Protein AF-A0ABD4ZGH4-F1 (afdb_monomer_lite)

Organism: Gardnerella vaginalis (NCBI:txid2702)

InterPro domains:
  IPR032387 Acetyl-coenzyme A synthetase, N-terminal domain [PF16177] (1-36)
  IPR042099 ANL, N-terminal domain [G3DSA:3.40.50.12780] (1-76)

Radius of gyration: 17.37 Å; chains: 1; bounding box: 38×26×43 Å

pLDDT: mean 96.14, std 3.41, range [77.44, 98.62]

Foldseek 3Di:
DVLADWPAFAPDQWDPVDPPDIDGRPPTHHDPCCSLAVVCCVPWQQDWSDWDADPVVRDTDIHGSVRVVVVVVVVD

Sequence (76 aa):
ARRIDWQTPFTQTLDHSNPPFARWFCEGRTNLCHNAIDRWLEKQPEALAMIAVSSETEEERTFTFRQLHDEVNAVA

Structure (mmCIF, N/CA/C/O backbone):
data_AF-A0ABD4ZGH4-F1
#
_entry.id   AF-A0ABD4ZGH4-F1
#
loop_
_atom_site.group_PDB
_atom_site.id
_atom_site.type_symbol
_atom_site.label_atom_id
_atom_site.label_alt_id
_atom_site.label_comp_id
_atom_site.label_asym_id
_atom_site.label_entity_id
_atom_site.label_seq_id
_atom_site.pdbx_PDB_ins_code
_atom_site.Cartn_x
_atom_site.Cartn_y
_atom_site.Cartn_z
_atom_site.occupancy
_atom_site.B_iso_or_equiv
_atom_site.auth_seq_id
_atom_site.auth_comp_id
_atom_site.auth_asym_id
_atom_site.auth_atom_id
_atom_site.pdbx_PDB_model_num
ATOM 1 N N . ALA A 1 1 ? 11.105 -7.315 -6.143 1.00 77.44 1 ALA A N 1
ATOM 2 C CA . ALA A 1 1 ? 9.834 -6.573 -6.280 1.00 77.44 1 ALA A CA 1
ATOM 3 C C . ALA A 1 1 ? 8.575 -7.456 -6.447 1.00 77.44 1 ALA A C 1
ATOM 5 O O . ALA A 1 1 ? 7.542 -6.929 -6.822 1.00 77.44 1 ALA A O 1
ATOM 6 N N . ARG A 1 2 ? 8.594 -8.763 -6.105 1.00 85.44 2 ARG A N 1
ATOM 7 C CA . ARG A 1 2 ? 7.427 -9.671 -6.263 1.00 85.44 2 ARG A CA 1
ATOM 8 C C . ARG A 1 2 ? 6.338 -9.544 -5.177 1.00 85.44 2 ARG A C 1
ATOM 10 O O . ARG A 1 2 ? 5.361 -10.271 -5.220 1.00 85.44 2 ARG A O 1
ATOM 17 N N . ARG A 1 3 ? 6.545 -8.691 -4.166 1.00 92.75 3 ARG A N 1
ATOM 18 C CA . ARG A 1 3 ? 5.601 -8.463 -3.048 1.00 92.75 3 ARG A CA 1
ATOM 19 C C . ARG A 1 3 ? 4.685 -7.251 -3.266 1.00 92.75 3 ARG A C 1
ATOM 21 O O . ARG A 1 3 ? 3.788 -7.005 -2.461 1.00 92.75 3 ARG A O 1
ATOM 28 N N . ILE A 1 4 ? 4.960 -6.490 -4.321 1.00 95.75 4 ILE A N 1
ATOM 29 C CA . ILE A 1 4 ? 4.156 -5.357 -4.764 1.00 95.75 4 ILE A CA 1
ATOM 30 C C . ILE A 1 4 ? 3.326 -5.843 -5.940 1.00 95.75 4 ILE A C 1
ATOM 32 O O . ILE A 1 4 ? 3.870 -6.480 -6.845 1.00 95.75 4 ILE A O 1
ATOM 36 N N . ASP A 1 5 ? 2.041 -5.531 -5.906 1.00 96.44 5 ASP A N 1
ATOM 37 C CA . ASP A 1 5 ? 1.140 -5.739 -7.021 1.00 96.44 5 ASP A CA 1
ATOM 38 C C . ASP A 1 5 ? 1.318 -4.584 -8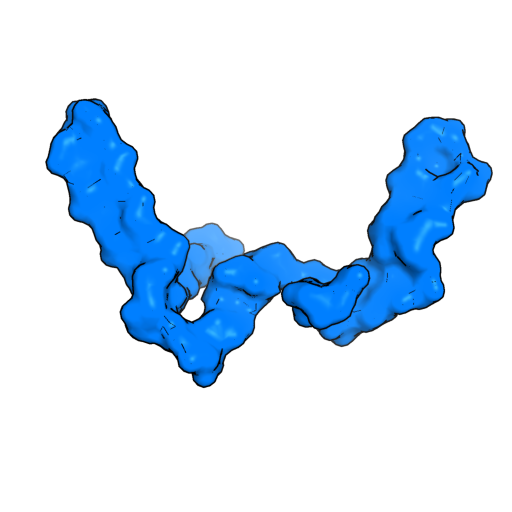.003 1.00 96.44 5 ASP A C 1
ATOM 40 O O . ASP A 1 5 ? 1.156 -3.399 -7.682 1.00 96.44 5 ASP A O 1
ATOM 44 N N . TRP A 1 6 ? 1.744 -4.950 -9.206 1.00 97.19 6 TRP A N 1
ATOM 45 C CA . TRP A 1 6 ? 1.984 -4.036 -10.309 1.00 97.19 6 TRP A CA 1
ATOM 46 C C . TRP A 1 6 ? 0.807 -4.122 -11.267 1.00 97.19 6 TRP A C 1
ATOM 48 O O . TRP A 1 6 ? 0.482 -5.204 -11.748 1.00 97.19 6 TRP A O 1
ATOM 58 N N . GLN A 1 7 ? 0.210 -2.976 -11.5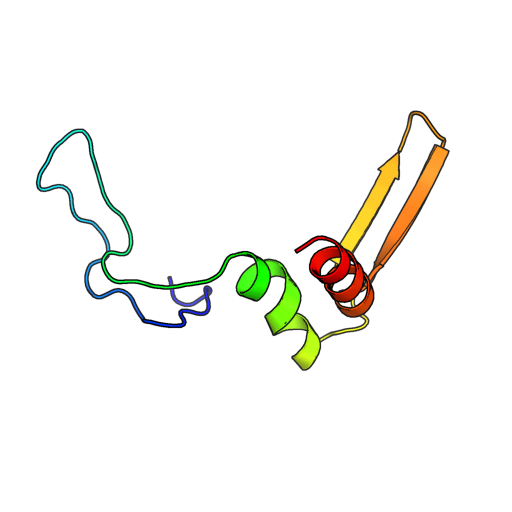81 1.00 96.69 7 GLN A N 1
ATOM 59 C CA . GLN A 1 7 ? -0.763 -2.884 -12.669 1.00 96.69 7 GLN A CA 1
ATOM 60 C C . GLN A 1 7 ? -0.067 -3.107 -14.015 1.00 96.69 7 GLN A C 1
ATOM 62 O O . GLN A 1 7 ? -0.578 -3.816 -14.875 1.00 96.69 7 GLN A O 1
ATOM 67 N N . THR A 1 8 ? 1.125 -2.524 -14.164 1.00 97.44 8 THR A N 1
ATOM 68 C CA . THR A 1 8 ? 2.042 -2.790 -15.274 1.00 97.44 8 THR A CA 1
ATOM 69 C C . THR A 1 8 ? 3.398 -3.168 -14.679 1.00 97.44 8 THR A C 1
ATOM 71 O O . THR A 1 8 ? 3.979 -2.342 -13.969 1.00 97.44 8 THR A O 1
ATOM 74 N N . PRO A 1 9 ? 3.910 -4.391 -14.905 1.00 96.56 9 PRO A N 1
ATOM 75 C CA . PRO A 1 9 ? 5.237 -4.781 -14.438 1.00 96.56 9 PRO A CA 1
ATOM 76 C C . PRO A 1 9 ? 6.329 -3.883 -15.028 1.00 96.56 9 PRO A C 1
ATOM 78 O O . PRO A 1 9 ? 6.284 -3.539 -16.206 1.00 96.56 9 PRO A O 1
ATOM 81 N N . PHE A 1 10 ? 7.329 -3.535 -14.220 1.00 97.19 10 PHE A N 1
ATOM 82 C CA . PHE A 1 10 ? 8.509 -2.815 -14.702 1.00 97.19 10 PHE A CA 1
ATOM 83 C C . PHE A 1 10 ? 9.360 -3.705 -15.617 1.00 97.19 10 PHE A C 1
ATOM 85 O O . PHE A 1 10 ? 9.430 -4.923 -15.435 1.00 97.19 10 PHE A O 1
ATOM 92 N N . THR A 1 11 ? 10.059 -3.085 -16.563 1.00 97.19 11 THR A N 1
ATOM 93 C CA . THR A 1 11 ? 10.961 -3.781 -17.498 1.00 97.19 11 THR A CA 1
ATOM 94 C C . THR A 1 11 ? 12.429 -3.634 -17.105 1.00 97.19 11 THR A C 1
ATOM 96 O O . THR A 1 11 ? 13.236 -4.518 -17.386 1.00 97.19 11 THR A O 1
ATOM 99 N N . GLN A 1 12 ? 12.774 -2.557 -16.394 1.00 96.94 12 GLN A N 1
ATOM 100 C CA . GLN A 1 12 ? 14.132 -2.268 -15.942 1.00 96.94 12 GLN A CA 1
ATOM 101 C C . GLN A 1 12 ? 14.147 -1.895 -14.456 1.00 96.94 12 GLN A C 1
ATOM 103 O O . GLN A 1 12 ? 13.464 -0.973 -14.014 1.00 96.94 12 GLN A O 1
ATOM 108 N N . THR A 1 13 ? 14.954 -2.610 -13.668 1.00 96.94 13 THR A N 1
ATOM 109 C CA . THR A 1 13 ? 15.029 -2.412 -12.211 1.00 96.94 13 THR A CA 1
ATOM 110 C C . THR A 1 13 ? 15.677 -1.082 -11.832 1.00 96.94 13 THR A C 1
ATOM 112 O O . THR A 1 13 ? 15.155 -0.397 -10.961 1.00 96.94 13 THR A O 1
ATOM 115 N N . LEU A 1 14 ? 16.795 -0.722 -12.465 1.00 96.81 14 LEU A N 1
ATOM 116 C CA . LEU A 1 14 ? 17.544 0.505 -12.197 1.00 96.81 14 LEU A CA 1
ATOM 117 C C . LEU A 1 14 ? 18.021 1.099 -13.521 1.00 96.81 14 LEU A C 1
ATOM 119 O O . LEU A 1 14 ? 18.704 0.430 -14.297 1.00 96.81 14 LEU A O 1
ATOM 123 N N . ASP A 1 15 ? 17.682 2.358 -13.751 1.00 97.12 15 ASP A N 1
ATOM 124 C CA . ASP A 1 15 ? 18.341 3.217 -14.722 1.00 97.12 15 ASP A CA 1
ATOM 125 C C . ASP A 1 15 ? 19.229 4.219 -13.982 1.00 97.12 15 ASP A C 1
ATOM 127 O O . ASP A 1 15 ? 18.753 5.032 -13.187 1.00 97.12 15 ASP A O 1
ATOM 131 N N . HIS A 1 16 ? 20.530 4.136 -14.249 1.00 96.44 16 HIS A N 1
ATOM 132 C CA . HIS A 1 16 ? 21.547 5.031 -13.704 1.00 96.44 16 HIS A CA 1
ATOM 133 C C . HIS A 1 16 ? 22.327 5.753 -14.817 1.00 96.44 16 HIS A C 1
ATOM 135 O O . HIS A 1 16 ? 23.438 6.226 -14.604 1.00 96.44 16 HIS A O 1
ATOM 141 N N . SER A 1 17 ? 21.753 5.858 -16.015 1.00 96.81 17 SER A N 1
ATOM 142 C CA . SER A 1 17 ? 22.405 6.500 -17.162 1.00 96.81 17 SER A CA 1
ATOM 143 C C . SER A 1 17 ? 22.661 8.008 -16.982 1.00 96.81 17 SER A C 1
ATOM 145 O O . SER A 1 17 ? 23.535 8.546 -17.656 1.00 96.81 17 SER A O 1
ATOM 147 N N . ASN A 1 18 ? 21.965 8.681 -16.052 1.00 95.81 18 ASN A N 1
ATOM 148 C CA . ASN A 1 18 ? 22.108 10.118 -15.776 1.00 95.81 18 ASN A CA 1
ATOM 149 C C . ASN A 1 18 ? 22.349 10.428 -14.278 1.00 95.81 18 ASN A C 1
ATOM 151 O O . ASN A 1 18 ? 21.424 10.847 -13.579 1.00 95.81 18 ASN A O 1
ATOM 155 N N . PRO A 1 19 ? 23.560 10.209 -13.733 1.00 93.25 19 PRO A N 1
ATOM 156 C CA . PRO A 1 19 ? 23.884 10.590 -12.356 1.00 93.25 19 PRO A CA 1
ATOM 157 C C . PRO A 1 19 ? 23.686 12.101 -12.100 1.00 93.25 19 PRO A C 1
ATOM 159 O O . PRO A 1 19 ? 24.049 12.902 -12.959 1.00 93.25 19 PRO A O 1
ATOM 162 N N . PRO A 1 20 ? 23.166 12.525 -10.927 1.00 93.25 20 PRO A N 1
ATOM 163 C CA . PRO A 1 20 ? 22.783 11.721 -9.759 1.00 93.25 20 PRO A CA 1
ATOM 164 C C . PRO A 1 20 ? 21.335 11.180 -9.794 1.00 93.25 20 PRO A C 1
ATOM 166 O O . PRO A 1 20 ? 20.860 10.632 -8.802 1.00 93.25 20 PRO A O 1
ATOM 169 N N . PHE A 1 21 ? 20.611 11.322 -10.907 1.00 95.31 21 PHE A N 1
ATOM 170 C CA . PHE A 1 21 ? 19.180 11.019 -11.018 1.00 95.31 21 PHE A CA 1
ATOM 171 C C . PHE A 1 21 ? 18.912 9.546 -11.361 1.00 95.31 21 PHE A C 1
ATOM 173 O O . PHE A 1 21 ? 18.575 9.194 -12.492 1.00 95.31 21 PHE A O 1
ATOM 180 N N . ALA A 1 22 ? 19.049 8.667 -10.369 1.00 96.56 22 ALA A N 1
ATOM 181 C CA . ALA A 1 22 ? 18.679 7.260 -10.509 1.00 96.56 22 ALA A CA 1
ATOM 182 C C . ALA A 1 22 ? 17.152 7.074 -10.585 1.00 96.56 22 ALA A C 1
ATOM 184 O O . ALA A 1 22 ? 16.406 7.650 -9.791 1.00 96.56 22 ALA A O 1
ATOM 185 N N . ARG A 1 23 ? 16.689 6.212 -11.497 1.00 96.69 23 ARG A N 1
ATOM 186 C CA . ARG A 1 23 ? 15.278 5.810 -11.614 1.00 96.69 23 ARG A CA 1
ATOM 187 C C . ARG A 1 23 ? 15.141 4.322 -11.317 1.00 96.69 23 ARG A C 1
ATOM 189 O O . ARG A 1 23 ? 15.852 3.506 -11.899 1.00 96.69 23 ARG A O 1
ATOM 196 N N . TRP A 1 24 ? 14.219 3.960 -10.431 1.00 96.81 24 TRP A N 1
ATOM 197 C CA . TRP A 1 24 ? 13.968 2.569 -10.050 1.00 96.81 24 TRP A CA 1
ATOM 198 C C . TRP A 1 24 ? 12.625 2.087 -10.592 1.00 96.81 24 TRP A C 1
ATOM 200 O O . TRP A 1 24 ? 11.649 2.830 -10.568 1.00 96.81 24 TRP A O 1
ATOM 210 N N . PHE A 1 25 ? 12.582 0.827 -11.032 1.00 96.94 25 PHE A N 1
ATOM 211 C CA . PHE A 1 25 ? 11.388 0.155 -11.561 1.00 96.94 25 PHE A CA 1
ATOM 212 C C . PHE A 1 25 ? 10.763 0.894 -12.756 1.00 96.94 25 PHE A C 1
ATOM 214 O O . PHE A 1 25 ? 9.571 1.197 -12.773 1.00 96.94 25 PHE A O 1
ATOM 221 N N . CYS A 1 26 ? 11.589 1.181 -13.765 1.00 97.00 26 CYS A N 1
ATOM 222 C CA . CYS A 1 26 ? 11.194 1.935 -14.953 1.00 97.00 26 CYS A CA 1
ATOM 223 C C . CYS A 1 26 ? 10.089 1.213 -15.735 1.00 97.00 26 CYS A C 1
ATOM 225 O O . CYS A 1 26 ? 10.054 -0.020 -15.787 1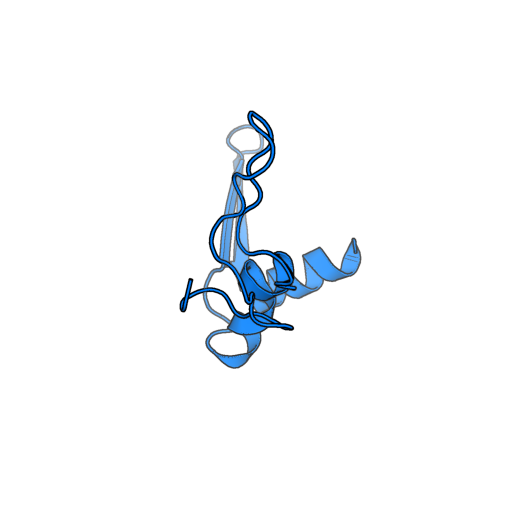.00 97.00 26 CYS A O 1
ATOM 227 N N . GLU A 1 27 ? 9.190 1.999 -16.331 1.00 96.88 27 GLU A N 1
ATOM 228 C CA . GLU A 1 27 ? 7.960 1.547 -17.006 1.00 96.88 27 GLU A CA 1
ATOM 229 C C . GLU A 1 27 ? 6.949 0.817 -16.098 1.00 96.88 27 GLU A C 1
ATOM 231 O O . GLU A 1 27 ? 5.855 0.460 -16.534 1.00 96.88 27 GLU A O 1
ATOM 236 N N . GLY A 1 28 ? 7.281 0.610 -14.821 1.00 96.88 28 GLY A N 1
ATOM 237 C CA . GLY A 1 28 ? 6.386 0.005 -13.851 1.00 96.88 28 GLY A CA 1
ATOM 238 C C . GLY A 1 28 ? 5.285 0.971 -13.431 1.00 96.88 28 GLY A C 1
ATOM 239 O O . GLY A 1 28 ? 5.556 2.105 -13.039 1.00 96.88 28 GLY A O 1
ATOM 240 N N . ARG A 1 29 ? 4.037 0.498 -13.436 1.00 97.94 29 ARG A N 1
ATOM 241 C CA . ARG A 1 29 ? 2.890 1.235 -12.896 1.00 97.94 29 ARG A CA 1
ATOM 242 C C . ARG A 1 29 ? 2.270 0.468 -11.742 1.00 97.94 29 ARG A C 1
ATOM 244 O O . ARG A 1 29 ? 1.912 -0.703 -11.873 1.00 97.94 29 ARG A O 1
ATOM 251 N N . THR A 1 30 ? 2.120 1.142 -10.614 1.00 97.75 30 THR A N 1
ATOM 252 C CA . THR A 1 30 ? 1.471 0.615 -9.415 1.00 97.75 30 THR A CA 1
ATOM 253 C C . THR A 1 30 ? 0.718 1.738 -8.705 1.00 97.75 30 THR A C 1
ATOM 255 O O . THR A 1 30 ? 0.914 2.912 -9.018 1.00 97.75 30 THR A O 1
ATOM 258 N N . ASN A 1 31 ? -0.156 1.380 -7.770 1.00 97.62 31 ASN A N 1
ATOM 259 C CA . ASN A 1 31 ? -0.852 2.315 -6.897 1.00 97.62 31 ASN A CA 1
ATOM 260 C C . ASN A 1 31 ? -0.519 1.960 -5.441 1.00 97.62 31 ASN A C 1
ATOM 262 O O . ASN A 1 31 ? -0.535 0.784 -5.057 1.00 97.62 31 ASN A O 1
ATOM 266 N N . LEU A 1 32 ? -0.170 2.981 -4.653 1.00 96.31 32 LEU A N 1
ATOM 267 C CA . LEU A 1 32 ? 0.261 2.796 -3.271 1.00 96.31 32 LEU A CA 1
ATOM 268 C C . LEU A 1 32 ? -0.902 2.364 -2.371 1.00 96.31 32 LEU A C 1
ATOM 270 O O . LEU A 1 32 ? -0.751 1.376 -1.654 1.00 96.31 32 LEU A O 1
ATOM 274 N N . CYS A 1 33 ? -2.054 3.040 -2.457 1.00 96.38 33 CYS A N 1
ATOM 275 C CA . CYS A 1 33 ? -3.261 2.688 -1.706 1.00 96.38 33 CYS A CA 1
ATOM 276 C C . CYS A 1 33 ? -3.696 1.255 -2.016 1.00 96.38 33 CYS A C 1
ATOM 278 O O . CYS A 1 33 ? -3.833 0.466 -1.089 1.00 96.38 33 CYS A O 1
ATOM 280 N N . HIS A 1 34 ? -3.711 0.863 -3.295 1.00 97.00 34 HIS A N 1
ATOM 281 C CA . HIS A 1 34 ? -4.043 -0.504 -3.702 1.00 97.00 34 HIS A CA 1
ATOM 282 C C . HIS A 1 34 ? -3.189 -1.567 -2.999 1.00 97.00 34 HIS A C 1
ATOM 284 O O . HIS A 1 34 ? -3.694 -2.587 -2.533 1.00 97.00 34 HIS A O 1
ATOM 290 N N . ASN A 1 35 ? -1.879 -1.326 -2.899 1.00 97.62 35 ASN A N 1
ATOM 291 C CA . ASN A 1 35 ? -0.954 -2.245 -2.238 1.00 97.62 35 ASN A CA 1
ATOM 292 C C . ASN A 1 35 ? -1.064 -2.226 -0.707 1.00 97.62 35 ASN A C 1
ATOM 294 O O . ASN A 1 35 ? -0.781 -3.241 -0.057 1.00 97.62 35 ASN A O 1
ATOM 298 N N . ALA A 1 36 ? -1.419 -1.076 -0.137 1.00 97.06 36 ALA A N 1
ATOM 299 C CA . ALA A 1 36 ? -1.504 -0.870 1.300 1.00 97.06 36 ALA A CA 1
ATOM 300 C C . ALA A 1 36 ? -2.853 -1.318 1.882 1.00 97.06 36 ALA A C 1
ATOM 302 O O . ALA A 1 36 ? -2.863 -1.860 2.982 1.00 97.06 36 ALA A O 1
ATOM 303 N N . ILE A 1 37 ? -3.956 -1.137 1.151 1.00 97.12 37 ILE A N 1
ATOM 304 C CA . ILE A 1 37 ? -5.330 -1.248 1.653 1.00 97.12 37 ILE A CA 1
ATOM 305 C C . ILE A 1 37 ? -6.162 -2.163 0.747 1.00 97.12 37 ILE A C 1
ATOM 307 O O . ILE A 1 37 ? -6.551 -3.248 1.175 1.00 97.12 37 ILE A O 1
ATOM 311 N N . ASP A 1 38 ? -6.398 -1.775 -0.508 1.00 97.50 38 ASP A N 1
ATOM 312 C CA . ASP A 1 38 ? -7.464 -2.344 -1.345 1.00 97.50 38 ASP A CA 1
ATOM 313 C C . ASP A 1 38 ? -7.303 -3.855 -1.561 1.00 97.50 38 ASP A C 1
ATOM 315 O O . ASP A 1 38 ? -8.249 -4.625 -1.397 1.00 97.50 38 ASP A O 1
ATOM 319 N N . ARG A 1 39 ? -6.081 -4.319 -1.862 1.00 96.81 39 ARG A N 1
ATOM 320 C CA . ARG A 1 39 ? -5.816 -5.748 -2.115 1.00 96.81 39 ARG A CA 1
ATOM 321 C C . ARG A 1 39 ? -6.072 -6.653 -0.907 1.00 96.81 39 ARG A C 1
ATOM 323 O O . ARG A 1 39 ? -6.107 -7.877 -1.045 1.00 96.81 39 ARG A O 1
ATOM 330 N N . TRP A 1 40 ? -6.163 -6.080 0.292 1.00 97.62 40 TRP A N 1
ATOM 331 C CA . TRP A 1 40 ? -6.424 -6.825 1.520 1.00 97.62 40 TRP A CA 1
ATOM 332 C C . TRP A 1 40 ? -7.912 -7.039 1.768 1.00 97.62 40 TRP A C 1
ATOM 334 O O . TRP A 1 40 ? -8.253 -7.963 2.505 1.00 97.62 40 TRP A O 1
ATOM 344 N N . LEU A 1 41 ? -8.791 -6.281 1.107 1.00 97.69 41 LEU A N 1
ATOM 345 C CA . LEU A 1 41 ? -10.243 -6.443 1.218 1.00 97.69 41 LEU A CA 1
ATOM 346 C C . LEU A 1 41 ? -10.712 -7.827 0.760 1.00 97.69 41 LEU A C 1
ATOM 348 O O . LEU A 1 41 ? -11.639 -8.385 1.340 1.00 97.69 41 LEU A O 1
ATOM 352 N N . GLU A 1 42 ? -10.047 -8.407 -0.239 1.00 95.94 42 GLU A N 1
ATOM 353 C CA . GLU A 1 42 ? -10.350 -9.757 -0.731 1.00 95.94 42 GLU A CA 1
ATOM 354 C C . GLU A 1 42 ? -9.812 -10.865 0.186 1.00 95.94 42 GLU A C 1
ATOM 356 O O . GLU A 1 42 ? -10.320 -11.984 0.176 1.00 95.94 42 GLU A O 1
ATOM 361 N N . LYS A 1 43 ? -8.769 -10.579 0.976 1.00 96.25 43 LYS A N 1
ATOM 362 C CA . LYS A 1 43 ? -8.041 -11.590 1.763 1.00 96.25 43 LYS A CA 1
ATOM 363 C C . LYS A 1 43 ? -8.458 -11.611 3.229 1.00 96.25 43 LYS A C 1
ATOM 365 O O . LYS A 1 43 ? -8.600 -12.682 3.808 1.00 96.25 43 L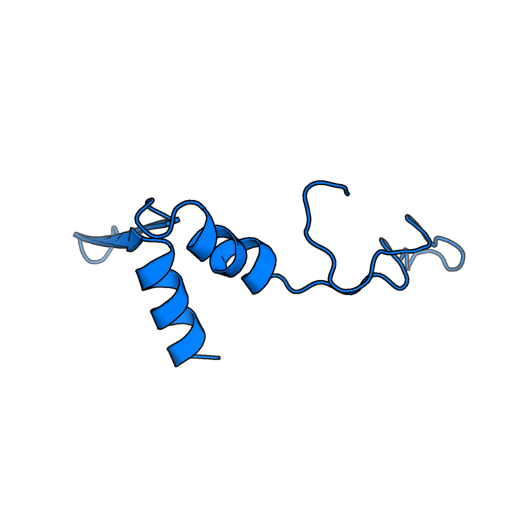YS A O 1
ATOM 370 N N . GLN A 1 44 ? -8.585 -10.435 3.837 1.00 97.50 44 GLN A N 1
ATOM 371 C CA . GLN A 1 44 ? -8.778 -10.261 5.277 1.00 97.50 44 GLN A CA 1
ATOM 372 C C . GLN A 1 44 ? -9.425 -8.899 5.608 1.00 97.50 44 GLN A C 1
ATOM 374 O O . GLN A 1 44 ? -8.832 -8.080 6.310 1.00 97.50 44 GLN A O 1
ATOM 379 N N . PRO A 1 45 ? -10.650 -8.630 5.126 1.00 97.62 45 PRO A N 1
ATOM 380 C CA . PRO A 1 45 ? -11.271 -7.310 5.258 1.00 97.62 45 PRO A CA 1
ATOM 381 C C . PRO A 1 45 ? -11.524 -6.885 6.712 1.00 97.62 45 PRO A C 1
ATOM 383 O O . PRO A 1 45 ? -11.498 -5.695 7.008 1.00 97.62 45 PRO A O 1
ATOM 386 N N . GLU A 1 46 ? -11.735 -7.849 7.613 1.00 98.31 46 GLU A N 1
ATOM 387 C CA . GLU A 1 46 ? -12.011 -7.605 9.037 1.00 98.31 46 GLU A CA 1
ATOM 388 C C . GLU A 1 46 ? -10.746 -7.612 9.915 1.00 98.31 46 GLU A C 1
ATOM 390 O O . GLU A 1 46 ? -10.828 -7.400 11.122 1.00 98.31 46 GLU A O 1
ATOM 395 N N . ALA A 1 47 ? -9.563 -7.863 9.338 1.00 98.25 47 ALA A N 1
ATOM 396 C CA . ALA A 1 47 ? -8.314 -7.756 10.086 1.00 98.25 47 ALA A CA 1
ATOM 397 C C . ALA A 1 47 ? -8.005 -6.288 10.405 1.00 98.25 47 ALA A C 1
ATOM 399 O O . ALA A 1 47 ? -8.280 -5.396 9.597 1.00 98.25 47 ALA A O 1
ATOM 400 N N . LEU A 1 48 ? -7.409 -6.047 11.576 1.00 97.94 48 LEU A N 1
ATOM 401 C CA . LEU A 1 48 ? -7.016 -4.709 12.009 1.00 97.94 48 LEU A CA 1
ATOM 402 C C . LEU A 1 48 ? -5.913 -4.160 11.098 1.00 97.94 48 LEU A C 1
ATOM 404 O O . LEU A 1 48 ? -4.853 -4.771 10.963 1.00 97.94 48 LEU A O 1
ATOM 408 N N . ALA A 1 49 ? -6.177 -3.008 10.486 1.00 97.62 49 ALA A N 1
ATOM 409 C CA . ALA A 1 49 ? -5.254 -2.317 9.593 1.00 97.62 49 ALA A CA 1
ATOM 410 C C . ALA A 1 49 ? -4.545 -1.152 10.293 1.00 97.62 49 ALA A C 1
ATOM 412 O O . ALA A 1 49 ? -3.363 -0.913 10.050 1.00 97.62 49 ALA A O 1
ATOM 413 N N . MET A 1 50 ? -5.253 -0.439 11.173 1.00 97.19 50 MET A N 1
ATOM 414 C CA . MET A 1 50 ? -4.717 0.713 11.893 1.00 97.19 50 MET A CA 1
ATOM 415 C C . MET A 1 50 ? -5.264 0.771 13.317 1.00 97.19 50 MET A C 1
ATOM 417 O O . MET A 1 50 ? -6.466 0.628 13.527 1.00 97.19 50 MET A O 1
ATOM 421 N N . ILE A 1 51 ? -4.376 1.029 14.276 1.00 96.88 51 ILE A N 1
ATOM 422 C CA . ILE A 1 51 ? -4.710 1.381 15.658 1.00 96.88 51 ILE A CA 1
ATOM 423 C C . ILE A 1 51 ? -4.169 2.795 15.871 1.00 96.88 51 ILE A C 1
ATOM 425 O O . ILE A 1 51 ? -2.956 3.004 15.903 1.00 96.88 51 ILE A O 1
ATOM 429 N N . ALA A 1 52 ? -5.066 3.772 15.921 1.00 95.81 52 ALA A N 1
ATOM 430 C CA . ALA A 1 52 ? -4.752 5.176 16.128 1.00 95.81 52 ALA A CA 1
ATOM 431 C C . ALA A 1 52 ? -4.897 5.504 17.615 1.00 95.81 52 ALA A C 1
ATOM 433 O O . ALA A 1 52 ? -6.002 5.451 18.152 1.00 95.81 52 ALA A O 1
ATOM 434 N N . VAL A 1 53 ? -3.781 5.842 18.263 1.00 96.75 53 VAL A N 1
ATOM 435 C CA . VAL A 1 53 ? -3.726 6.213 19.682 1.00 96.75 53 VAL A CA 1
ATOM 436 C C . VAL A 1 53 ? -3.273 7.661 19.788 1.00 96.75 53 VAL A C 1
ATOM 438 O O . VAL A 1 53 ? -2.197 8.014 19.304 1.00 96.75 53 VAL A O 1
ATOM 441 N N . SER A 1 54 ? -4.087 8.492 20.429 1.00 95.94 54 SER A N 1
ATOM 442 C CA . SER A 1 54 ? -3.784 9.893 20.699 1.00 95.94 54 SER A CA 1
ATOM 443 C C . SER A 1 54 ? -3.542 10.087 22.190 1.00 95.94 54 SER A C 1
ATOM 445 O O . SER A 1 54 ? -4.463 9.991 22.998 1.00 95.94 54 SER A O 1
ATOM 447 N N . SER A 1 55 ? -2.300 10.396 22.567 1.00 95.25 55 SER A N 1
ATOM 448 C CA . SER A 1 55 ? -1.957 10.726 23.957 1.00 95.25 55 SER A CA 1
ATOM 449 C C . SER A 1 55 ? -2.470 12.098 24.394 1.00 95.25 55 SER A C 1
ATOM 451 O O . SER A 1 55 ? -2.533 12.370 25.585 1.00 95.25 55 SER A O 1
ATOM 453 N N . GLU A 1 56 ? -2.799 12.977 23.446 1.00 96.06 56 GLU A N 1
ATOM 454 C CA . GLU A 1 56 ? -3.290 14.330 23.732 1.00 96.06 56 GLU A CA 1
ATOM 455 C C . GLU A 1 56 ? -4.784 14.343 24.066 1.00 96.06 56 GLU A C 1
ATOM 457 O O . GLU A 1 56 ? -5.232 15.161 24.864 1.00 96.06 56 GLU A O 1
ATOM 462 N N . THR A 1 57 ? -5.551 13.436 23.456 1.00 95.88 57 THR A N 1
ATOM 463 C CA . THR A 1 57 ? -7.010 13.35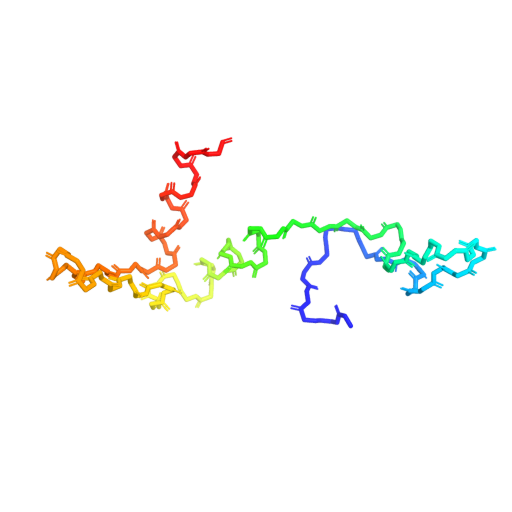1 23.628 1.00 95.88 57 THR A CA 1
ATOM 464 C C . THR A 1 57 ? -7.450 12.117 24.410 1.00 95.88 57 THR A C 1
ATOM 466 O O . THR A 1 57 ? -8.645 11.937 24.610 1.00 95.88 57 THR A O 1
ATOM 469 N N . GLU A 1 58 ? -6.509 11.256 24.814 1.00 94.81 58 GLU A N 1
ATOM 470 C CA . GLU A 1 58 ? -6.773 9.945 25.430 1.00 94.81 58 GLU A CA 1
ATOM 471 C C . GLU A 1 58 ? -7.731 9.071 24.592 1.00 94.81 58 GLU A C 1
ATOM 473 O O . GLU A 1 58 ? -8.439 8.210 25.114 1.00 94.81 58 GLU A O 1
ATOM 478 N N . GLU A 1 59 ? -7.754 9.283 23.270 1.00 95.62 59 GLU A N 1
ATOM 479 C CA . GLU A 1 59 ? -8.598 8.523 22.350 1.00 95.62 59 GLU A CA 1
ATOM 480 C C . GLU A 1 59 ? -7.818 7.384 21.697 1.00 95.62 59 GLU A C 1
ATOM 482 O O . GLU A 1 59 ? -6.694 7.559 21.216 1.00 95.62 59 GLU A O 1
ATOM 487 N N . GLU A 1 60 ? -8.477 6.233 21.595 1.00 96.38 60 GLU A N 1
ATOM 488 C CA . GLU A 1 60 ? -8.033 5.101 20.794 1.00 96.38 60 GLU A CA 1
ATOM 489 C C . GLU A 1 60 ? -9.119 4.740 19.780 1.00 96.38 60 GLU A C 1
ATOM 491 O O . GLU A 1 60 ? -10.286 4.544 20.128 1.00 96.38 60 GLU A O 1
ATOM 496 N N . ARG A 1 61 ? -8.737 4.652 18.505 1.00 96.50 61 ARG A N 1
ATOM 497 C CA . ARG A 1 61 ? -9.615 4.205 17.421 1.00 96.50 61 ARG A CA 1
ATOM 498 C C . ARG A 1 61 ? -8.923 3.123 16.623 1.00 96.50 61 ARG A C 1
ATOM 500 O O . ARG A 1 61 ? -7.774 3.269 16.221 1.00 96.50 61 ARG A O 1
ATOM 507 N N . THR A 1 62 ? -9.650 2.053 16.356 1.00 97.56 62 THR A N 1
ATOM 508 C CA . THR A 1 62 ? -9.147 0.926 15.580 1.00 97.56 62 THR A CA 1
ATOM 509 C C . THR A 1 62 ? -9.970 0.780 14.310 1.00 97.56 62 THR A C 1
ATOM 511 O O . THR A 1 62 ? -11.195 0.856 14.358 1.00 97.56 62 THR A O 1
ATOM 514 N N . PHE A 1 63 ? -9.289 0.553 13.189 1.00 98.12 63 PHE A N 1
ATOM 515 C CA . PHE A 1 63 ? -9.895 0.381 11.875 1.00 98.12 63 PHE A CA 1
ATOM 516 C C . PHE A 1 63 ? -9.521 -0.981 11.299 1.00 98.12 63 PHE A C 1
ATOM 518 O O . PHE A 1 63 ? -8.339 -1.345 11.248 1.00 98.12 63 PHE A O 1
ATOM 525 N N . THR A 1 64 ? -10.518 -1.721 10.821 1.00 98.62 64 THR A N 1
ATOM 526 C CA . THR A 1 64 ? -10.289 -2.866 9.933 1.00 98.62 64 THR A CA 1
ATOM 527 C C . THR A 1 64 ? -9.859 -2.393 8.542 1.00 98.62 64 THR A C 1
ATOM 529 O O . THR A 1 64 ? -10.016 -1.218 8.206 1.00 98.62 64 THR A O 1
ATOM 532 N N . PHE A 1 65 ? -9.340 -3.290 7.696 1.00 98.44 65 PHE A N 1
ATOM 533 C CA . PHE A 1 65 ? -9.049 -2.949 6.294 1.00 98.44 65 PHE A CA 1
ATOM 534 C C . PHE A 1 65 ? -10.279 -2.412 5.556 1.00 98.44 65 PHE A C 1
ATOM 536 O O . PHE A 1 65 ? -10.148 -1.466 4.784 1.00 98.44 65 PHE A O 1
ATOM 543 N N . ARG A 1 66 ? -11.467 -2.974 5.818 1.00 98.44 66 ARG A N 1
ATOM 544 C CA . ARG A 1 66 ? -12.727 -2.483 5.248 1.00 98.44 66 ARG A CA 1
ATOM 545 C C . ARG A 1 66 ? -13.028 -1.052 5.682 1.00 98.44 66 ARG A C 1
ATOM 547 O O . ARG A 1 66 ? -13.257 -0.204 4.832 1.00 98.44 66 ARG A O 1
ATOM 554 N N . GLN A 1 67 ? -12.987 -0.782 6.984 1.00 98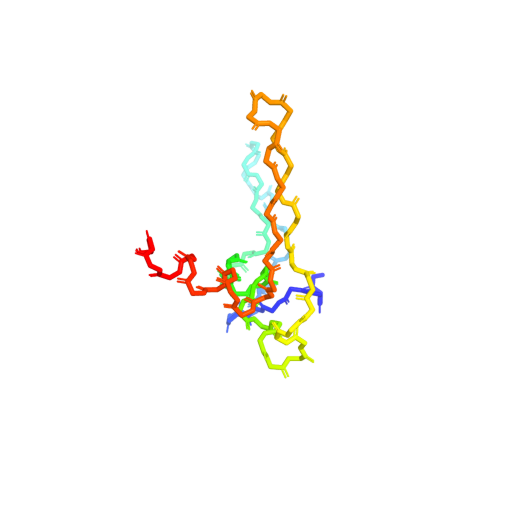.31 67 GLN A N 1
ATOM 555 C CA . GLN A 1 67 ? -13.280 0.553 7.511 1.00 98.31 67 GLN A CA 1
ATOM 556 C C . GLN A 1 67 ? -12.267 1.583 7.009 1.00 98.31 67 GLN A C 1
ATOM 558 O O . GLN A 1 67 ? -12.646 2.665 6.578 1.00 98.31 67 GLN A O 1
ATOM 563 N N . LEU A 1 68 ? -10.978 1.230 7.010 1.00 97.88 68 LEU A N 1
ATOM 564 C CA . LEU A 1 68 ? -9.929 2.126 6.537 1.00 97.88 68 LEU A CA 1
ATOM 565 C C . LEU A 1 68 ? -10.063 2.432 5.037 1.00 97.88 68 LEU A C 1
ATOM 567 O O . LEU A 1 68 ? -9.812 3.559 4.623 1.00 97.88 68 LEU A O 1
ATOM 571 N N . HIS A 1 69 ? -10.469 1.455 4.226 1.00 97.88 69 HIS A N 1
ATOM 572 C CA . HIS A 1 69 ? -10.753 1.663 2.806 1.00 97.88 69 HIS A CA 1
ATOM 573 C C . HIS A 1 69 ? -11.893 2.659 2.575 1.00 97.88 69 HIS A C 1
ATOM 575 O O . HIS A 1 69 ? -11.761 3.545 1.731 1.00 97.88 69 HIS A O 1
ATOM 581 N N . ASP A 1 70 ? -12.984 2.533 3.330 1.00 97.81 70 ASP A N 1
ATOM 582 C CA . ASP A 1 70 ? -14.134 3.427 3.201 1.00 97.81 70 ASP A CA 1
ATOM 583 C C . ASP A 1 70 ? -13.757 4.871 3.591 1.00 97.81 70 ASP A C 1
ATOM 585 O O . ASP A 1 70 ? -14.071 5.804 2.852 1.00 97.81 70 ASP A O 1
ATOM 589 N N . GLU A 1 71 ? -12.999 5.053 4.680 1.00 97.06 71 GLU A N 1
ATOM 590 C CA . GLU A 1 71 ? -12.484 6.365 5.114 1.00 97.06 71 GLU A CA 1
ATOM 591 C C . GLU A 1 71 ? -11.542 6.998 4.076 1.00 97.06 71 GLU A C 1
ATOM 593 O O . GLU A 1 71 ? -11.663 8.181 3.761 1.00 97.06 71 GLU A O 1
ATOM 598 N N . VAL A 1 72 ? -10.620 6.219 3.497 1.00 96.56 72 VAL A N 1
ATOM 599 C CA . VAL A 1 72 ? -9.689 6.720 2.469 1.00 96.56 72 VAL A CA 1
ATOM 600 C C . VAL A 1 72 ? -10.427 7.123 1.194 1.00 96.56 72 VAL A C 1
ATOM 602 O O . VAL A 1 72 ? -10.122 8.164 0.617 1.00 96.56 72 VAL A O 1
ATOM 605 N N . ASN A 1 73 ? -11.420 6.348 0.761 1.00 96.62 73 ASN A N 1
ATOM 606 C CA . ASN A 1 73 ? -12.195 6.681 -0.434 1.00 96.62 73 ASN A CA 1
ATOM 607 C C . ASN A 1 73 ? -13.147 7.861 -0.230 1.00 96.62 73 ASN A C 1
ATOM 609 O O . ASN A 1 73 ? -13.503 8.517 -1.204 1.00 96.62 73 ASN A O 1
ATOM 613 N N . ALA A 1 74 ? -13.552 8.154 1.007 1.00 96.62 74 ALA A N 1
ATOM 614 C CA . ALA A 1 74 ? -14.346 9.342 1.302 1.00 96.62 74 ALA A CA 1
ATOM 615 C C . ALA A 1 74 ? -13.562 10.653 1.085 1.00 96.62 74 ALA A C 1
ATOM 617 O O . ALA A 1 74 ? -14.181 11.706 0.923 1.00 96.62 74 ALA A O 1
ATOM 618 N N . VAL A 1 75 ? -12.222 10.599 1.076 1.00 94.25 75 VAL A N 1
ATOM 619 C CA . VAL A 1 75 ? -11.331 11.767 0.927 1.00 94.25 75 VAL A CA 1
ATOM 620 C C . VAL A 1 75 ? -10.504 11.775 -0.367 1.00 94.25 75 VAL A C 1
ATOM 622 O O . VAL A 1 75 ? -9.716 12.702 -0.564 1.00 94.25 75 VAL A O 1
ATOM 625 N N . ALA A 1 76 ? -10.647 10.751 -1.212 1.00 79.06 76 ALA A N 1
ATOM 626 C CA . ALA A 1 76 ? -9.919 10.592 -2.476 1.00 79.06 76 ALA A CA 1
ATOM 627 C C . ALA A 1 76 ? -10.465 11.499 -3.592 1.00 79.06 76 ALA A C 1
ATOM 629 O O . ALA A 1 76 ? -9.628 12.019 -4.367 1.00 79.06 76 ALA A O 1
#

Secondary structure (DSSP, 8-state):
-TTSPPSB--SEEEE-SSTT--EEEET-B--HHIIIIIHHHTT-TTSEEEEEEETTTTEEEEEEHHHHHHHHHH--